Protein AF-A0A099T2T3-F1 (afdb_monomer_lite)

Organism: Methanococcoides methylutens (NCBI:txid2226)

pLDDT: mean 86.13, std 8.71, range [50.34, 93.31]

Foldseek 3Di:
DDPVVVVVVVLVVLVVVLLVDLDLVVSVVSLVVSLVCQCVVPDPVSNVVSVVCVVVVVVVSVVSPVPD

Structure (mmCIF, N/CA/C/O backbone):
data_AF-A0A099T2T3-F1
#
_entry.id   AF-A0A099T2T3-F1
#
loop_
_atom_site.group_PDB
_atom_site.id
_atom_site.type_symbol
_atom_site.label_atom_id
_atom_site.label_alt_id
_atom_site.label_comp_id
_atom_site.label_asym_id
_atom_site.label_entity_id
_atom_site.label_seq_id
_atom_site.pdbx_PDB_ins_code
_atom_site.Cartn_x
_atom_site.Cartn_y
_atom_site.Cartn_z
_atom_site.occupancy
_atom_site.B_iso_or_equiv
_atom_site.auth_seq_id
_atom_site.auth_comp_id
_atom_site.auth_asym_id
_atom_site.auth_atom_id
_atom_site.pdbx_PDB_model_num
ATOM 1 N N . MET A 1 1 ? -4.111 10.356 -21.752 1.00 59.22 1 MET A N 1
ATOM 2 C CA . MET A 1 1 ? -3.126 10.157 -20.663 1.00 59.22 1 MET A CA 1
ATOM 3 C C . MET A 1 1 ? -2.172 9.055 -21.074 1.00 59.22 1 MET A C 1
ATOM 5 O O . MET A 1 1 ? -2.635 8.060 -21.616 1.00 59.22 1 MET A O 1
ATOM 9 N N . ASP A 1 2 ? -0.878 9.226 -20.817 1.00 77.56 2 ASP A N 1
ATOM 10 C CA . ASP A 1 2 ? 0.126 8.193 -21.081 1.00 77.56 2 ASP A CA 1
ATOM 11 C C . ASP A 1 2 ? -0.162 6.912 -20.268 1.00 77.56 2 ASP A C 1
ATOM 13 O O . ASP A 1 2 ? -0.672 6.974 -19.142 1.00 77.56 2 ASP A O 1
ATOM 17 N N . THR A 1 3 ? 0.141 5.737 -20.824 1.00 78.75 3 THR A N 1
ATOM 18 C CA . THR A 1 3 ? -0.178 4.441 -20.192 1.00 78.75 3 THR A CA 1
ATOM 19 C C . THR A 1 3 ? 0.570 4.238 -18.872 1.00 78.75 3 THR A C 1
ATOM 21 O O . THR A 1 3 ? 0.041 3.608 -17.950 1.00 78.75 3 THR A O 1
ATOM 24 N N . LYS A 1 4 ? 1.769 4.822 -18.743 1.00 78.12 4 LYS A N 1
ATOM 25 C CA . LYS A 1 4 ? 2.558 4.810 -17.503 1.00 78.12 4 LYS A CA 1
ATOM 26 C C . LYS A 1 4 ? 1.885 5.642 -16.412 1.00 78.12 4 LYS A C 1
ATOM 28 O O . LYS A 1 4 ? 1.683 5.149 -15.301 1.00 78.12 4 LYS A O 1
ATOM 33 N N . THR A 1 5 ? 1.446 6.855 -16.749 1.00 85.19 5 THR A N 1
ATOM 34 C CA . THR A 1 5 ? 0.741 7.759 -15.827 1.00 85.19 5 THR A CA 1
ATOM 35 C C . THR A 1 5 ? -0.580 7.159 -15.360 1.00 85.19 5 THR A C 1
ATOM 37 O O . THR A 1 5 ? -0.875 7.175 -14.166 1.00 85.19 5 THR A O 1
ATOM 40 N N . ALA A 1 6 ? -1.346 6.546 -16.267 1.00 86.12 6 ALA A N 1
ATOM 41 C CA . ALA A 1 6 ? -2.597 5.881 -15.914 1.00 86.12 6 ALA A CA 1
ATOM 42 C C . ALA A 1 6 ? -2.381 4.717 -14.924 1.00 86.12 6 ALA A C 1
ATOM 44 O O . ALA A 1 6 ? -3.139 4.568 -13.962 1.00 86.12 6 ALA A O 1
ATOM 45 N N . LYS A 1 7 ? -1.330 3.905 -15.110 1.00 82.50 7 LYS A N 1
ATOM 46 C CA . LYS A 1 7 ? -0.988 2.811 -14.183 1.00 82.50 7 LYS A CA 1
ATOM 47 C C . LYS A 1 7 ? -0.533 3.328 -12.815 1.00 82.50 7 LYS A C 1
ATOM 49 O O . LYS A 1 7 ? -0.995 2.808 -11.799 1.00 82.50 7 LYS A O 1
ATOM 54 N N . ALA A 1 8 ? 0.307 4.363 -12.780 1.00 85.62 8 ALA A N 1
ATOM 55 C CA . ALA A 1 8 ? 0.746 4.997 -11.536 1.00 85.62 8 ALA A CA 1
ATOM 56 C C . ALA A 1 8 ? -0.429 5.630 -10.769 1.00 85.62 8 ALA A C 1
ATOM 58 O O . ALA A 1 8 ? -0.544 5.479 -9.552 1.00 85.62 8 ALA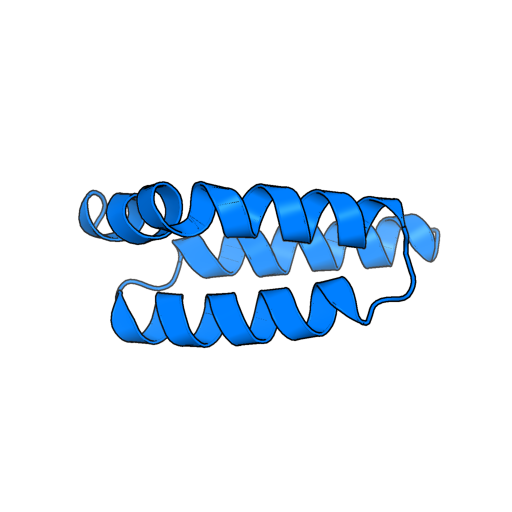 A O 1
ATOM 59 N N . TYR A 1 9 ? -1.364 6.263 -11.480 1.00 89.31 9 TYR A N 1
ATOM 60 C CA . TYR A 1 9 ? -2.567 6.826 -10.874 1.00 89.31 9 TYR A CA 1
ATOM 61 C C . TYR A 1 9 ? -3.455 5.742 -10.248 1.00 89.31 9 TYR A C 1
ATOM 63 O O . TYR A 1 9 ? -3.848 5.852 -9.089 1.00 89.31 9 TYR A O 1
ATOM 71 N N . ARG A 1 10 ? -3.691 4.630 -10.959 1.00 87.81 10 ARG A N 1
ATOM 72 C CA . ARG A 1 10 ? -4.426 3.468 -10.418 1.00 87.81 10 ARG A CA 1
ATOM 73 C C . ARG A 1 10 ? -3.728 2.827 -9.216 1.00 87.81 10 ARG A C 1
ATOM 75 O O . ARG A 1 10 ? -4.392 2.230 -8.370 1.00 87.81 10 ARG A O 1
ATOM 82 N N . PHE A 1 11 ? -2.399 2.899 -9.143 1.00 87.00 11 PHE A N 1
ATOM 83 C CA . PHE A 1 11 ? -1.642 2.476 -7.964 1.00 87.00 11 PHE A CA 1
ATOM 84 C C . PHE A 1 11 ? -1.947 3.376 -6.765 1.00 87.00 11 PHE 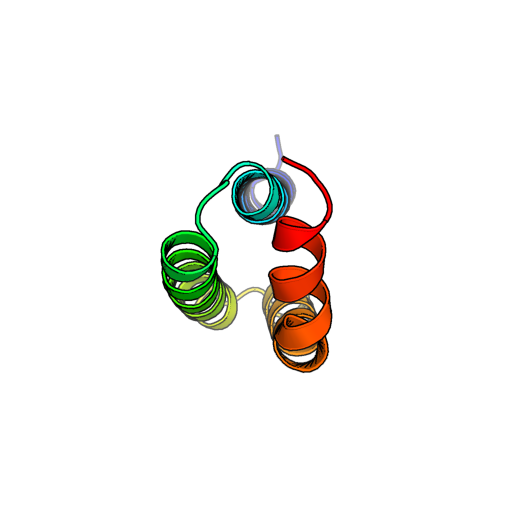A C 1
ATOM 86 O O . PHE A 1 11 ? -2.368 2.865 -5.725 1.00 87.00 11 PHE A O 1
ATOM 93 N N . LYS A 1 12 ? -1.815 4.697 -6.947 1.00 88.31 12 LYS A N 1
ATOM 94 C CA . LYS A 1 12 ? -2.112 5.706 -5.923 1.00 88.31 12 LYS A CA 1
ATOM 95 C C . LYS A 1 12 ? -3.548 5.581 -5.415 1.00 88.31 12 LYS A C 1
ATOM 97 O O . LYS A 1 12 ? -3.763 5.582 -4.210 1.00 88.31 12 LYS A O 1
ATOM 102 N N . LEU A 1 13 ? -4.514 5.421 -6.319 1.00 92.44 13 LEU A N 1
ATOM 103 C CA . LEU A 1 13 ? -5.925 5.305 -5.956 1.00 92.44 13 LEU A CA 1
ATOM 104 C C . LEU A 1 13 ? -6.208 4.036 -5.143 1.00 92.44 13 LEU A C 1
ATOM 106 O O . LEU A 1 13 ? -6.901 4.091 -4.136 1.00 92.44 13 LEU A O 1
ATOM 110 N N . GLY A 1 14 ? -5.617 2.902 -5.532 1.00 90.19 14 GLY A N 1
ATOM 111 C CA . GLY A 1 14 ? -5.769 1.663 -4.769 1.00 90.19 14 GLY A CA 1
ATOM 112 C C . GLY A 1 14 ? -5.190 1.764 -3.356 1.00 90.19 14 GLY A C 1
ATOM 113 O O . GLY A 1 14 ? -5.717 1.129 -2.450 1.00 90.19 14 GLY A O 1
ATOM 114 N N . LEU A 1 15 ? -4.132 2.561 -3.177 1.00 87.38 15 LEU A N 1
ATOM 115 C CA . LEU A 1 15 ? -3.577 2.859 -1.863 1.00 87.38 15 LEU A CA 1
ATOM 116 C C . LEU A 1 15 ? -4.498 3.803 -1.079 1.00 87.38 15 LEU A C 1
ATOM 118 O O . LEU A 1 15 ? -4.773 3.518 0.070 1.00 87.38 15 LEU A O 1
ATOM 122 N N . HIS A 1 16 ? -5.036 4.860 -1.693 1.00 90.12 16 HIS A N 1
ATOM 123 C CA . HIS A 1 16 ? -6.006 5.753 -1.045 1.00 90.12 16 HIS A CA 1
ATOM 124 C C . HIS A 1 16 ? -7.232 4.996 -0.518 1.00 90.12 16 HIS A C 1
ATOM 126 O O . HIS A 1 16 ? -7.608 5.178 0.634 1.00 90.12 16 HIS A O 1
ATOM 132 N N . HIS A 1 17 ? -7.766 4.066 -1.314 1.00 90.00 17 HIS A N 1
ATOM 133 C CA . HIS A 1 17 ? -8.909 3.245 -0.921 1.00 90.00 17 HIS A CA 1
ATOM 134 C C . HIS A 1 17 ? -8.657 2.411 0.344 1.00 90.00 17 HIS A C 1
ATOM 136 O O . HIS A 1 17 ? -9.586 2.140 1.094 1.00 90.00 17 HIS A O 1
ATOM 142 N N . LEU A 1 18 ? -7.401 2.046 0.632 1.00 88.88 18 LEU A N 1
ATOM 143 C CA . LEU A 1 18 ? -7.049 1.362 1.880 1.00 88.88 18 LEU A CA 1
ATOM 144 C C . LEU A 1 18 ? -7.451 2.184 3.115 1.00 88.88 18 LEU A C 1
ATOM 146 O O . LEU A 1 18 ? -7.939 1.605 4.078 1.00 88.88 18 LEU A O 1
ATOM 150 N N . TRP A 1 19 ? -7.261 3.508 3.077 1.00 85.88 19 TRP A N 1
ATOM 151 C CA . TRP A 1 19 ? -7.598 4.414 4.183 1.00 85.88 19 TRP A CA 1
ATOM 152 C C . TRP A 1 19 ? -9.101 4.674 4.314 1.00 85.88 19 TRP A C 1
ATOM 154 O O . TRP A 1 19 ? -9.541 5.138 5.358 1.00 85.88 19 TRP A O 1
ATOM 164 N N . GLU A 1 20 ? -9.898 4.364 3.290 1.00 88.62 20 GLU A N 1
ATOM 165 C CA . GLU A 1 20 ? -11.361 4.469 3.359 1.00 88.62 20 GLU A CA 1
ATOM 166 C C . GLU A 1 20 ? -11.994 3.255 4.065 1.00 88.62 20 GLU A C 1
ATOM 168 O O . GLU A 1 20 ? -13.157 3.291 4.474 1.00 88.62 20 GLU A O 1
ATOM 173 N N . ILE A 1 21 ? -11.245 2.156 4.218 1.00 88.75 21 ILE A N 1
ATOM 174 C CA . ILE A 1 21 ? -11.743 0.930 4.840 1.00 88.75 21 ILE A CA 1
ATOM 175 C C . ILE A 1 21 ? -11.715 1.080 6.364 1.00 88.75 21 ILE A C 1
ATOM 177 O O . ILE A 1 21 ? -10.671 0.962 6.993 1.00 88.75 21 ILE A O 1
ATOM 181 N N . LYS A 1 22 ? -12.894 1.232 6.973 1.00 84.25 22 LYS A N 1
ATOM 182 C CA . LYS A 1 22 ? -13.051 1.382 8.434 1.00 84.25 22 LYS A CA 1
ATOM 183 C C . LYS A 1 22 ? -12.754 0.116 9.242 1.00 84.25 22 LYS A C 1
ATOM 185 O O . LYS A 1 22 ? -12.461 0.178 10.431 1.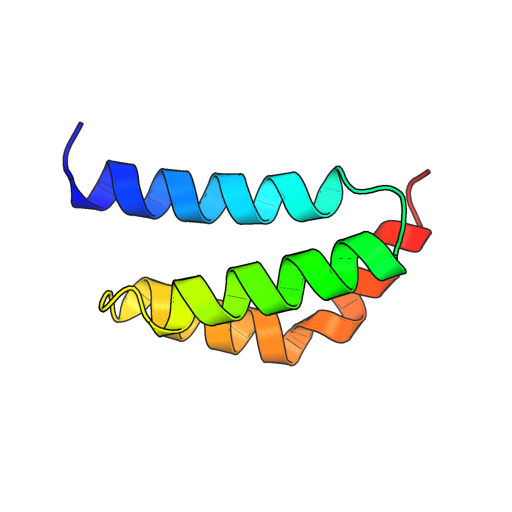00 84.25 22 LYS A O 1
ATOM 190 N N . ASN A 1 23 ? -12.861 -1.057 8.617 1.00 88.44 23 ASN A N 1
ATOM 191 C CA . ASN A 1 23 ? -12.609 -2.331 9.283 1.00 88.44 23 ASN A CA 1
ATOM 192 C C . ASN A 1 23 ? -11.159 -2.786 9.057 1.00 88.44 23 ASN A C 1
ATOM 194 O O . ASN A 1 23 ? -10.758 -3.090 7.935 1.00 88.44 23 ASN A O 1
ATOM 198 N N . VAL A 1 24 ? -10.395 -2.909 10.141 1.00 86.75 24 VAL A N 1
ATOM 199 C CA . VAL A 1 24 ? -8.968 -3.273 10.123 1.00 86.75 24 VAL A CA 1
ATOM 200 C C . VAL A 1 24 ? -8.695 -4.636 9.484 1.00 86.75 24 VAL A C 1
ATOM 202 O O . VAL A 1 24 ? -7.710 -4.792 8.760 1.00 86.75 24 VAL A O 1
ATOM 205 N N . GLU A 1 25 ? -9.538 -5.640 9.727 1.00 89.00 25 GLU A N 1
ATOM 206 C CA . GLU A 1 25 ? -9.353 -6.970 9.140 1.00 89.00 25 GLU A CA 1
ATOM 207 C C . GLU A 1 25 ? -9.584 -6.945 7.628 1.00 89.00 25 GLU A C 1
ATOM 209 O O . GLU A 1 25 ? -8.834 -7.560 6.865 1.00 89.00 25 GLU A O 1
ATOM 214 N N . VAL A 1 26 ? -10.592 -6.188 7.186 1.00 90.44 26 VAL A N 1
ATOM 215 C CA . VAL A 1 26 ? -10.863 -5.967 5.761 1.00 90.44 26 VAL A CA 1
ATOM 216 C C . VAL A 1 26 ? -9.722 -5.177 5.123 1.00 90.44 26 VAL A C 1
ATOM 218 O O . VAL A 1 26 ? -9.248 -5.563 4.055 1.00 90.44 26 VAL A O 1
ATOM 221 N N . ALA A 1 27 ? -9.214 -4.143 5.798 1.00 90.31 27 ALA A N 1
ATOM 222 C CA . ALA A 1 27 ? -8.082 -3.347 5.334 1.00 90.31 27 ALA A CA 1
ATOM 223 C C . ALA A 1 27 ? -6.820 -4.207 5.189 1.00 90.31 27 ALA A C 1
ATOM 225 O O . ALA A 1 27 ? -6.128 -4.116 4.178 1.00 90.31 27 ALA A O 1
ATOM 226 N N . ARG A 1 28 ? -6.556 -5.117 6.136 1.00 90.75 28 ARG A N 1
ATOM 227 C CA . ARG A 1 28 ? -5.427 -6.057 6.067 1.00 90.75 28 ARG A CA 1
ATOM 228 C C . ARG A 1 28 ? -5.538 -7.000 4.869 1.00 90.75 28 ARG A C 1
ATOM 230 O O . ARG A 1 28 ? -4.597 -7.098 4.084 1.00 90.75 28 ARG A O 1
ATOM 237 N N . LYS A 1 29 ? -6.698 -7.638 4.678 1.00 93.00 29 LYS A N 1
ATOM 238 C CA . LYS A 1 29 ? -6.941 -8.527 3.526 1.00 93.00 29 LYS A CA 1
ATOM 239 C C . LYS A 1 29 ? -6.829 -7.775 2.198 1.00 93.00 29 LYS A C 1
ATOM 241 O O . LYS A 1 29 ? -6.236 -8.277 1.243 1.00 93.00 29 LYS A O 1
ATOM 246 N N . TYR A 1 30 ? -7.379 -6.563 2.139 1.00 93.31 30 TYR A N 1
ATOM 247 C CA . TYR A 1 30 ? -7.281 -5.699 0.969 1.00 93.31 30 TYR A CA 1
ATOM 248 C C . TYR A 1 30 ? -5.828 -5.299 0.688 1.00 93.31 30 TYR A C 1
ATOM 250 O O . TYR A 1 30 ? -5.383 -5.392 -0.455 1.00 93.31 30 TYR A O 1
ATOM 258 N N . PHE A 1 31 ? -5.069 -4.923 1.719 1.00 92.06 31 PHE A N 1
ATOM 259 C CA . PHE A 1 31 ? -3.662 -4.558 1.606 1.00 92.06 31 PHE A CA 1
ATOM 260 C C . PHE A 1 31 ? -2.807 -5.702 1.055 1.00 92.06 31 PHE A C 1
ATOM 262 O O . PHE A 1 31 ? -2.008 -5.481 0.146 1.00 92.06 31 PHE A O 1
ATOM 269 N N . ASP A 1 32 ? -2.999 -6.929 1.544 1.00 92.50 32 ASP A N 1
ATOM 270 C CA . ASP A 1 32 ? -2.255 -8.095 1.059 1.00 92.50 32 ASP A CA 1
ATOM 271 C C . ASP A 1 32 ? -2.557 -8.392 -0.416 1.00 92.50 32 ASP A C 1
ATOM 273 O O . ASP A 1 32 ? -1.641 -8.621 -1.213 1.00 92.50 32 ASP A O 1
ATOM 277 N N . LYS A 1 33 ? -3.833 -8.301 -0.810 1.00 93.19 33 LYS A N 1
ATOM 278 C CA . LYS A 1 33 ? -4.266 -8.461 -2.204 1.00 93.19 33 LYS A CA 1
ATOM 279 C C . LYS A 1 33 ? -3.715 -7.356 -3.105 1.00 93.19 33 LYS A C 1
ATOM 281 O O . LYS A 1 33 ? -3.200 -7.636 -4.188 1.00 93.19 33 LYS A O 1
ATOM 286 N N . TRP A 1 34 ? -3.778 -6.107 -2.646 1.00 92.69 34 TRP A N 1
ATOM 287 C CA . TRP A 1 34 ? -3.200 -4.964 -3.342 1.00 92.69 34 TRP A CA 1
ATOM 288 C C . TRP A 1 34 ? -1.694 -5.165 -3.528 1.00 92.69 34 TRP A C 1
ATOM 290 O O . TRP A 1 34 ? -1.216 -5.095 -4.659 1.00 92.69 34 TRP A O 1
ATOM 300 N N . HIS A 1 35 ? -0.960 -5.504 -2.465 1.00 92.50 35 HIS A N 1
ATOM 301 C CA . HIS A 1 35 ? 0.482 -5.745 -2.507 1.00 92.50 35 HIS A CA 1
ATOM 302 C C . HIS A 1 35 ? 0.838 -6.845 -3.513 1.00 92.50 35 HIS A C 1
ATOM 304 O O . HIS A 1 35 ? 1.698 -6.630 -4.370 1.00 92.50 35 HIS A O 1
ATOM 310 N N . TYR A 1 36 ? 0.131 -7.980 -3.477 1.00 92.75 36 TYR A N 1
ATOM 311 C CA . TYR A 1 36 ? 0.327 -9.078 -4.424 1.00 92.75 36 TYR A CA 1
ATOM 312 C C . TYR A 1 36 ? 0.216 -8.604 -5.879 1.00 92.75 36 TYR A C 1
ATOM 314 O O . TYR A 1 36 ? 1.124 -8.837 -6.678 1.00 92.75 36 TYR A O 1
ATOM 322 N N . TRP A 1 37 ? -0.836 -7.859 -6.225 1.00 90.31 37 TRP A N 1
ATOM 323 C CA . TRP A 1 37 ? -0.999 -7.319 -7.577 1.00 90.31 37 TRP A CA 1
ATOM 324 C C . TRP A 1 37 ? 0.080 -6.312 -7.969 1.00 90.31 37 TRP A C 1
ATOM 326 O O . TRP A 1 37 ? 0.459 -6.237 -9.138 1.00 90.31 37 TRP A O 1
ATOM 336 N N . ARG A 1 38 ? 0.582 -5.513 -7.019 1.00 91.12 38 ARG A N 1
ATOM 337 C CA . ARG A 1 38 ? 1.593 -4.490 -7.321 1.00 91.12 38 ARG A CA 1
ATOM 338 C C . ARG A 1 38 ? 2.965 -5.095 -7.572 1.00 91.12 38 ARG A C 1
ATOM 340 O O . ARG A 1 38 ? 3.625 -4.669 -8.517 1.00 91.12 38 ARG A O 1
ATOM 347 N N . ILE A 1 39 ? 3.347 -6.120 -6.815 1.00 93.00 39 ILE A N 1
ATOM 348 C CA . ILE A 1 39 ? 4.594 -6.864 -7.041 1.00 93.00 39 ILE A CA 1
ATOM 349 C C . ILE A 1 39 ? 4.599 -7.551 -8.414 1.00 93.00 39 ILE A C 1
ATOM 351 O O . ILE A 1 39 ? 5.628 -7.574 -9.081 1.00 93.00 39 ILE A O 1
ATOM 355 N N . HIS A 1 40 ? 3.445 -8.036 -8.880 1.00 91.19 40 HIS A N 1
ATOM 356 C CA . HIS A 1 40 ? 3.314 -8.695 -10.185 1.00 91.19 40 HIS A CA 1
ATOM 357 C C . HIS A 1 40 ? 3.011 -7.724 -11.345 1.00 91.19 40 HIS A C 1
ATOM 359 O O . HIS A 1 40 ? 2.736 -8.156 -12.460 1.00 91.19 40 HIS A O 1
ATOM 365 N N . SER A 1 41 ? 3.069 -6.403 -11.125 1.00 84.94 41 SER A N 1
ATOM 366 C CA . SER A 1 41 ? 2.709 -5.400 -12.146 1.00 84.94 41 SER A CA 1
ATOM 367 C C . SER A 1 41 ? 3.756 -5.194 -13.253 1.00 84.94 41 SER A C 1
ATOM 369 O O . SER A 1 41 ? 3.489 -4.471 -14.214 1.00 84.94 41 SER A O 1
ATOM 371 N N . ASN A 1 42 ? 4.936 -5.812 -13.115 1.00 84.88 42 ASN A N 1
ATOM 372 C CA . ASN A 1 42 ? 6.093 -5.702 -14.013 1.00 84.88 42 ASN A CA 1
ATOM 373 C C . ASN A 1 42 ? 6.586 -4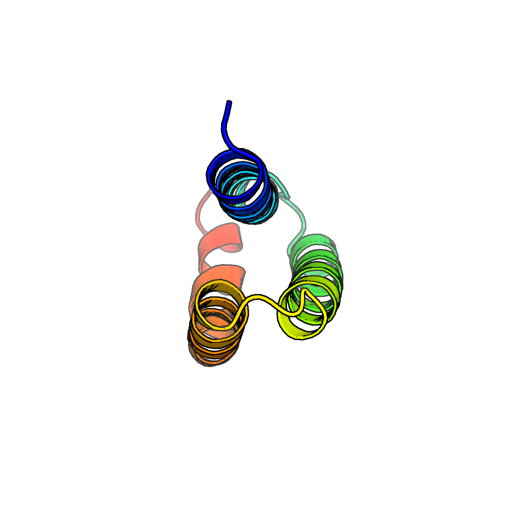.255 -14.248 1.00 84.88 42 ASN A C 1
ATOM 375 O O . ASN A 1 42 ? 7.196 -3.942 -15.267 1.00 84.88 42 ASN A O 1
ATOM 379 N N . ILE A 1 43 ? 6.306 -3.353 -13.299 1.00 89.06 43 ILE A N 1
ATOM 380 C CA . ILE A 1 43 ? 6.826 -1.981 -13.266 1.00 89.06 43 ILE A CA 1
ATOM 381 C C . ILE A 1 43 ? 7.762 -1.886 -12.066 1.00 89.06 43 ILE A C 1
ATOM 383 O O . ILE A 1 43 ? 7.329 -2.042 -10.919 1.00 89.06 43 ILE A O 1
ATOM 387 N N . LYS A 1 44 ? 9.051 -1.658 -12.329 1.00 89.38 44 LYS A N 1
ATOM 388 C CA . LYS A 1 44 ? 10.116 -1.731 -11.320 1.00 89.38 44 LYS A CA 1
ATOM 389 C C . LYS A 1 44 ? 9.869 -0.749 -10.176 1.00 89.38 44 LYS A C 1
ATOM 391 O O . LYS A 1 44 ? 9.928 -1.133 -9.015 1.00 89.38 44 LYS A O 1
ATOM 396 N N . GLU A 1 45 ? 9.510 0.484 -10.499 1.00 88.81 45 GLU A N 1
ATOM 397 C CA . GLU A 1 45 ? 9.271 1.573 -9.554 1.00 88.81 45 GLU A CA 1
ATOM 398 C C . GLU A 1 45 ? 8.077 1.274 -8.637 1.00 88.81 45 GLU A C 1
ATOM 400 O O . GLU A 1 45 ? 8.164 1.438 -7.420 1.00 88.81 45 GLU A O 1
ATOM 405 N N . ILE A 1 46 ? 6.987 0.745 -9.205 1.00 89.56 46 ILE A N 1
ATOM 406 C CA . ILE A 1 46 ? 5.798 0.318 -8.453 1.00 89.56 46 ILE A CA 1
ATOM 407 C C . ILE A 1 46 ? 6.129 -0.862 -7.540 1.00 89.56 46 ILE A C 1
ATOM 409 O O . ILE A 1 46 ? 5.684 -0.900 -6.396 1.00 89.56 46 ILE A O 1
ATOM 413 N N . THR A 1 47 ? 6.922 -1.811 -8.034 1.00 91.06 47 THR A N 1
ATOM 414 C CA . THR A 1 47 ? 7.341 -2.988 -7.268 1.00 91.06 47 THR A CA 1
ATOM 415 C C . THR A 1 47 ? 8.191 -2.577 -6.068 1.00 91.06 47 THR A C 1
ATOM 417 O O . THR A 1 47 ? 7.939 -3.031 -4.954 1.00 91.06 47 THR A O 1
ATOM 420 N N . THR A 1 48 ? 9.162 -1.682 -6.265 1.00 92.38 48 THR A N 1
ATOM 421 C CA . THR A 1 48 ? 9.997 -1.150 -5.180 1.00 92.38 48 THR A CA 1
ATOM 422 C C . THR A 1 48 ? 9.149 -0.418 -4.142 1.00 92.38 48 THR A C 1
ATOM 424 O O . THR A 1 48 ? 9.283 -0.680 -2.948 1.00 92.38 48 THR A O 1
ATOM 427 N N . LEU A 1 49 ? 8.225 0.444 -4.580 1.00 90.81 49 LEU A N 1
ATOM 428 C CA . LEU A 1 49 ? 7.329 1.168 -3.680 1.00 90.81 49 LEU A CA 1
ATOM 429 C C . LEU A 1 49 ? 6.402 0.224 -2.901 1.00 90.81 49 LEU A C 1
ATOM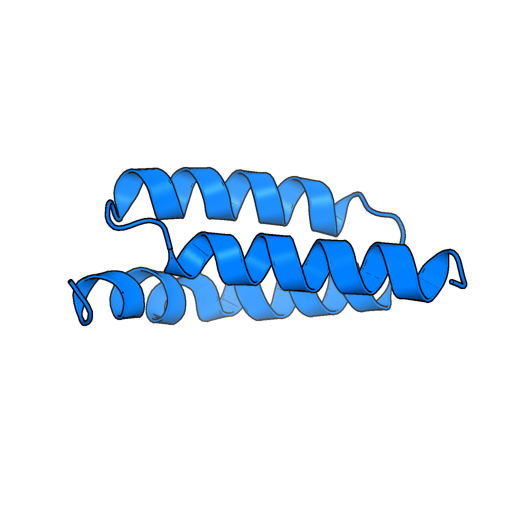 431 O O . LEU A 1 49 ? 6.245 0.381 -1.694 1.00 90.81 49 LEU A O 1
ATOM 435 N N . ALA A 1 50 ? 5.839 -0.796 -3.554 1.00 91.19 50 ALA A N 1
ATOM 436 C CA . ALA A 1 50 ? 5.001 -1.797 -2.898 1.00 91.19 50 ALA A CA 1
ATOM 437 C C . ALA A 1 50 ? 5.760 -2.560 -1.799 1.00 91.19 50 ALA A C 1
ATOM 439 O O . ALA A 1 50 ? 5.221 -2.734 -0.706 1.00 91.19 50 ALA A O 1
ATOM 440 N N . LYS A 1 51 ? 7.021 -2.945 -2.050 1.00 92.75 51 LYS A N 1
ATOM 441 C CA . LYS A 1 51 ? 7.885 -3.582 -1.040 1.00 92.75 51 LYS A CA 1
ATOM 442 C C . LYS A 1 51 ? 8.142 -2.659 0.152 1.00 92.75 51 LYS A C 1
ATOM 444 O O . LYS A 1 51 ? 7.974 -3.090 1.289 1.00 92.75 51 LYS A O 1
ATOM 449 N N . MET A 1 52 ? 8.484 -1.392 -0.100 1.00 92.25 52 MET A N 1
ATOM 450 C CA . MET A 1 52 ? 8.699 -0.400 0.964 1.00 92.25 52 MET A CA 1
ATOM 451 C C . MET A 1 52 ? 7.446 -0.207 1.828 1.00 92.25 52 MET A C 1
ATOM 453 O O . MET A 1 52 ? 7.522 -0.211 3.054 1.00 92.25 52 MET A O 1
ATOM 457 N N . ILE A 1 53 ? 6.271 -0.106 1.202 1.00 90.75 53 ILE A N 1
ATOM 458 C CA . ILE A 1 53 ? 4.999 0.035 1.922 1.00 90.75 53 ILE A CA 1
ATOM 459 C C . ILE A 1 53 ? 4.690 -1.231 2.739 1.00 90.75 53 ILE A C 1
ATOM 461 O O . ILE A 1 53 ? 4.219 -1.117 3.868 1.00 90.75 53 ILE A O 1
ATOM 465 N N . LYS A 1 54 ? 4.984 -2.435 2.224 1.00 91.81 54 LYS A N 1
ATOM 466 C CA . LYS A 1 54 ? 4.799 -3.699 2.963 1.00 91.81 54 LYS A CA 1
ATOM 467 C C . LYS A 1 54 ? 5.680 -3.784 4.206 1.00 91.81 54 LYS A C 1
ATOM 469 O O . LYS A 1 54 ? 5.205 -4.258 5.229 1.00 91.81 54 LYS A O 1
ATOM 474 N N . MET A 1 55 ? 6.918 -3.294 4.147 1.00 91.56 55 MET A N 1
ATOM 475 C CA . MET A 1 55 ? 7.792 -3.232 5.326 1.00 91.56 55 MET A CA 1
ATOM 476 C C . MET A 1 55 ? 7.199 -2.347 6.431 1.00 91.56 55 MET A C 1
ATOM 478 O O . MET A 1 55 ? 7.282 -2.692 7.605 1.00 91.56 55 MET A O 1
ATOM 482 N N . ASN A 1 56 ? 6.524 -1.260 6.049 1.00 87.94 56 ASN A N 1
ATOM 483 C CA . ASN A 1 56 ? 5.905 -0.308 6.975 1.00 87.94 56 ASN A CA 1
ATOM 484 C C . ASN A 1 56 ? 4.404 -0.567 7.205 1.00 87.94 56 ASN A C 1
ATOM 486 O O . ASN A 1 56 ? 3.707 0.268 7.786 1.00 87.94 56 ASN A O 1
ATOM 490 N N . SER A 1 57 ? 3.872 -1.714 6.763 1.00 86.12 57 SER A N 1
ATOM 491 C CA . SER A 1 57 ? 2.422 -1.946 6.739 1.00 86.12 57 SER A CA 1
ATOM 492 C C . SER A 1 57 ? 1.792 -2.003 8.123 1.00 86.12 57 SER A C 1
ATOM 494 O O . SER A 1 57 ? 0.603 -1.744 8.259 1.00 86.12 57 SER A O 1
ATOM 496 N N . HIS A 1 58 ? 2.578 -2.344 9.146 1.00 85.56 58 HIS A N 1
ATOM 497 C CA . HIS A 1 58 ? 2.102 -2.383 10.523 1.00 85.56 58 HIS A CA 1
ATOM 498 C C . HIS A 1 58 ? 1.607 -1.003 10.977 1.00 85.56 58 HIS A C 1
ATOM 500 O O . HIS A 1 58 ? 0.437 -0.867 11.316 1.00 85.56 58 HIS A O 1
ATOM 506 N N . GLY A 1 59 ? 2.438 0.040 10.866 1.00 85.19 59 GLY A N 1
ATOM 507 C CA . GLY A 1 59 ? 2.040 1.404 11.234 1.00 85.19 59 GLY A CA 1
ATOM 508 C C . GLY A 1 59 ? 0.903 1.953 10.368 1.00 85.19 59 GLY A C 1
ATOM 509 O O . GLY A 1 59 ? 0.018 2.637 10.870 1.00 85.19 59 GLY A O 1
ATOM 510 N N . ILE A 1 60 ? 0.874 1.598 9.080 1.00 84.69 60 ILE A N 1
ATOM 511 C CA . ILE A 1 60 ? -0.195 2.017 8.160 1.00 84.69 60 ILE A CA 1
ATOM 512 C C . ILE A 1 60 ? -1.546 1.431 8.582 1.00 84.69 60 ILE A C 1
ATOM 514 O O . ILE A 1 60 ? -2.522 2.166 8.694 1.00 84.69 60 ILE A O 1
ATOM 518 N N . ILE A 1 61 ? -1.610 0.123 8.841 1.00 83.25 61 ILE A N 1
ATOM 519 C CA . ILE A 1 61 ? -2.861 -0.547 9.220 1.00 83.25 61 ILE A CA 1
ATOM 520 C C . ILE A 1 61 ? -3.323 -0.095 10.609 1.00 83.25 61 ILE A C 1
ATOM 522 O O . ILE A 1 61 ? -4.517 0.097 10.820 1.00 83.25 61 ILE A O 1
ATOM 526 N N . GLU A 1 62 ? -2.399 0.118 11.547 1.00 83.19 62 GLU A N 1
ATOM 527 C CA . GLU A 1 62 ? -2.744 0.640 12.871 1.00 83.19 62 GLU A CA 1
ATOM 528 C C . GLU A 1 62 ? -3.252 2.090 12.803 1.00 83.19 62 GLU A C 1
ATOM 530 O O . GLU A 1 62 ? -4.177 2.433 13.532 1.00 83.19 62 GLU A O 1
ATOM 535 N N . SER A 1 63 ? -2.755 2.918 11.872 1.00 80.38 63 SER A N 1
ATOM 536 C CA . SER A 1 63 ? -3.252 4.294 11.689 1.00 80.38 63 SER A CA 1
ATOM 537 C C . SER A 1 63 ? -4.742 4.367 11.320 1.00 80.38 63 SER A C 1
ATOM 539 O O . SER A 1 63 ? -5.414 5.331 11.676 1.00 80.38 63 SER A O 1
ATOM 541 N N . ILE A 1 64 ? -5.283 3.322 10.681 1.00 77.62 64 ILE A N 1
ATOM 542 C CA . ILE A 1 64 ? -6.705 3.224 10.312 1.00 77.62 64 ILE A CA 1
ATOM 543 C C . ILE A 1 64 ? -7.594 3.092 11.559 1.00 77.62 64 ILE A C 1
ATOM 545 O O . ILE A 1 64 ? -8.730 3.549 11.553 1.00 77.62 64 ILE A O 1
ATOM 549 N N . LYS A 1 65 ? -7.081 2.538 12.666 1.00 69.31 65 LYS A N 1
ATOM 550 C CA . LYS A 1 65 ? -7.818 2.480 13.943 1.00 69.31 65 LYS A CA 1
ATOM 551 C C . LYS A 1 65 ? -8.010 3.857 14.583 1.00 69.31 65 LYS A C 1
ATOM 553 O O . LYS A 1 65 ? -8.917 4.019 15.391 1.00 69.31 65 LYS A O 1
ATOM 558 N N . GLN A 1 66 ? -7.137 4.816 14.268 1.00 62.28 66 GLN A N 1
ATOM 559 C CA . GLN A 1 66 ? -7.083 6.120 14.932 1.00 62.28 66 GLN A CA 1
ATOM 560 C C . GLN A 1 66 ? -8.106 7.123 14.361 1.00 62.28 66 GLN A C 1
ATOM 562 O O . GLN A 1 66 ? -8.448 8.084 15.044 1.00 62.28 66 GLN A O 1
ATOM 567 N N . TYR A 1 67 ? -8.606 6.905 13.138 1.00 54.75 67 TYR A N 1
ATOM 568 C CA . TYR A 1 67 ? -9.584 7.770 12.469 1.00 54.75 67 TYR A CA 1
ATOM 569 C C . TYR A 1 67 ? -10.878 6.989 12.148 1.00 54.75 67 TYR A C 1
ATOM 571 O O . TYR A 1 67 ? -10.881 6.220 11.185 1.00 54.75 67 TYR A O 1
ATOM 579 N N . PRO A 1 68 ? -11.954 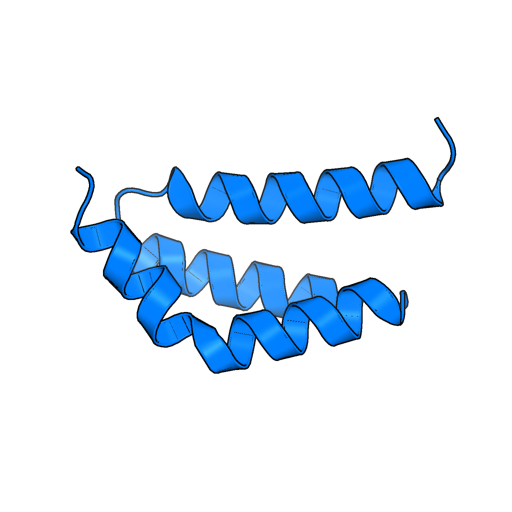7.143 12.948 1.00 50.34 68 PRO A N 1
ATOM 580 C CA . PRO A 1 68 ? -13.261 6.516 12.701 1.00 50.34 68 PRO A CA 1
ATOM 581 C C . PRO A 1 68 ? -14.058 7.133 11.533 1.00 50.34 68 PRO A C 1
ATOM 583 O O . PRO A 1 68 ? -13.913 8.344 11.263 1.00 50.34 68 PRO A O 1
#

Secondary structure (DSSP, 8-state):
--HHHHHHHHHHHHHHHHHH---HHHHHHHHHHHHHHHHTT--HHHHHHHHHHHHTHHHHHHHHHH--

Radius of gyration: 12.35 Å; chains: 1; bounding box: 23×19×36 Å

InterPro domains:
  IPR002560 Transposase IS204/IS1001/IS1096/IS1165, DDE domain [PF01610] (2-66)

Sequence (68 aa):
MDTKTAKAYRFKLGLHHLWEIKNVEVARKYFDKWHYWRIHSNIKEITTLAKMIKMNSHGIIESIKQYP